Protein AF-A0A2E2D6P4-F1 (afdb_monomer_lite)

Sequence (131 aa):
MGVDFYSCNSCGESKYSEYVDSCFRCGTSLCTDCLVNDDVNSKFAYDYGTKFDESKIDQLCEELYMQKEDFYDSEGNPYWKDGEIIDDTNIQPKYCPYCSGKEVNKEGLFEYLVEKYKIDINKEWVEYNNQ

Secondary structure (DSSP, 8-state):
-PPPEEE-TTT--EEEGGGEEEBTTT--EEEGGG-SS-SS--SSGGGGSPBP-GGGHHHHHHHHT--GGGGB-TTS-BSS-TTPBPTT--B-GGG-SS--S----HHHHHHHHHHHHT--HHHHHHHHHT-

Structure (mmCIF, N/CA/C/O backbone):
data_AF-A0A2E2D6P4-F1
#
_entry.id   AF-A0A2E2D6P4-F1
#
loop_
_atom_site.group_PDB
_atom_site.id
_atom_site.type_symbol
_atom_site.label_atom_id
_atom_site.label_alt_id
_atom_site.label_comp_id
_atom_site.label_asym_id
_atom_site.label_entity_id
_atom_site.label_seq_id
_atom_site.pdbx_PDB_ins_code
_atom_site.Cartn_x
_atom_site.Cartn_y
_atom_site.Cartn_z
_atom_site.occupancy
_atom_site.B_iso_or_equiv
_atom_site.auth_seq_id
_atom_site.auth_comp_id
_atom_site.auth_asym_id
_atom_site.auth_atom_id
_atom_site.pdbx_PDB_model_num
ATOM 1 N N . MET A 1 1 ? 16.191 -24.417 -10.690 1.00 50.66 1 MET A N 1
ATOM 2 C CA . MET A 1 1 ? 15.711 -23.279 -9.885 1.00 50.66 1 MET A CA 1
ATOM 3 C C . MET A 1 1 ? 14.346 -23.686 -9.366 1.00 50.66 1 MET A C 1
ATOM 5 O O . MET A 1 1 ? 13.549 -24.147 -10.176 1.00 50.66 1 MET A O 1
ATOM 9 N N . GLY A 1 2 ? 14.146 -23.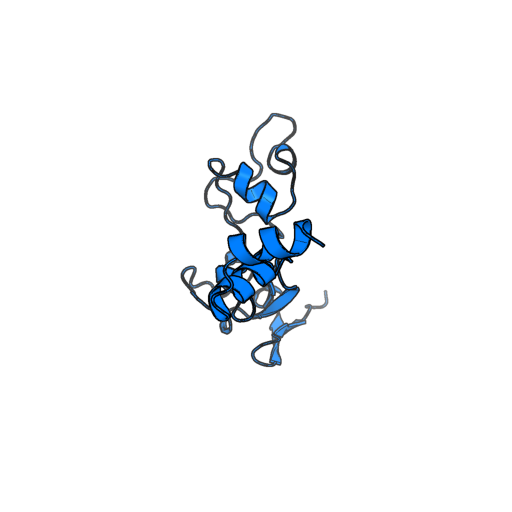697 -8.047 1.00 57.06 2 GLY A N 1
ATOM 10 C CA . GLY A 1 2 ? 12.824 -23.957 -7.472 1.00 57.06 2 GLY A CA 1
ATOM 11 C C . GLY A 1 2 ? 11.910 -22.777 -7.785 1.00 57.06 2 GLY A C 1
ATOM 12 O O . GLY A 1 2 ? 12.386 -21.650 -7.848 1.00 57.06 2 GLY A O 1
ATOM 13 N N . VAL A 1 3 ? 10.645 -23.053 -8.069 1.00 67.31 3 VAL A N 1
ATOM 14 C CA . VAL A 1 3 ? 9.609 -22.023 -8.162 1.00 67.31 3 VAL A CA 1
ATOM 15 C C . VAL A 1 3 ? 9.009 -21.870 -6.773 1.00 67.31 3 VAL A C 1
ATOM 17 O O . VAL A 1 3 ? 8.569 -22.863 -6.189 1.00 67.31 3 VAL A O 1
ATOM 20 N N . ASP A 1 4 ? 9.043 -20.654 -6.238 1.00 78.25 4 ASP A N 1
ATOM 21 C CA . ASP A 1 4 ? 8.498 -20.368 -4.917 1.00 78.25 4 ASP A CA 1
ATOM 22 C C . ASP A 1 4 ? 6.981 -20.172 -5.012 1.00 78.25 4 ASP A C 1
ATOM 24 O O . ASP A 1 4 ? 6.463 -19.496 -5.909 1.00 78.25 4 ASP A O 1
ATOM 28 N N . PHE A 1 5 ? 6.26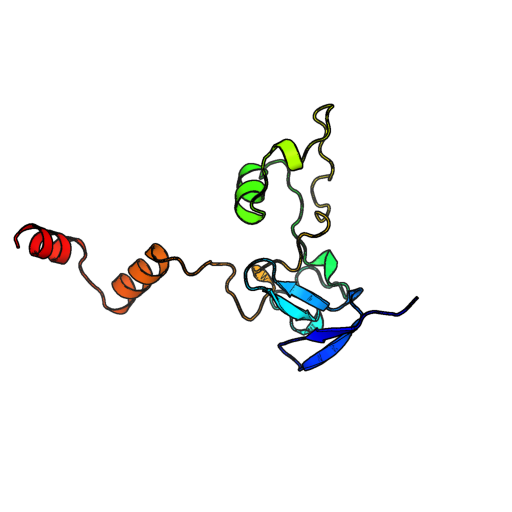6 -20.813 -4.088 1.00 84.81 5 PHE A N 1
ATOM 29 C CA . PHE A 1 5 ? 4.815 -20.733 -3.970 1.00 84.81 5 PHE A CA 1
ATOM 30 C C . PHE A 1 5 ? 4.444 -19.989 -2.695 1.00 84.81 5 PHE A C 1
ATOM 32 O O . PHE A 1 5 ? 5.025 -20.230 -1.636 1.00 84.81 5 PHE A O 1
ATOM 39 N N . TYR A 1 6 ? 3.422 -19.146 -2.795 1.00 88.06 6 TYR A N 1
ATOM 40 C CA . TYR A 1 6 ? 2.898 -18.357 -1.689 1.00 88.06 6 TYR A CA 1
ATOM 41 C C . TYR A 1 6 ? 1.396 -18.598 -1.548 1.00 88.06 6 TYR A C 1
ATOM 43 O O . TYR A 1 6 ? 0.676 -18.767 -2.535 1.00 88.06 6 TYR A O 1
ATOM 51 N N . SER A 1 7 ? 0.924 -18.669 -0.305 1.00 90.69 7 SER A N 1
ATOM 52 C CA . SER A 1 7 ? -0.484 -18.897 0.015 1.00 90.69 7 SER A CA 1
ATOM 53 C C . SER A 1 7 ? -1.237 -17.581 0.152 1.00 90.69 7 SER A C 1
ATOM 55 O O . SER A 1 7 ? -0.830 -16.725 0.932 1.00 90.69 7 SER A O 1
ATOM 57 N N . CYS A 1 8 ? -2.378 -17.457 -0.521 1.00 91.75 8 CYS A N 1
ATOM 58 C CA . CYS A 1 8 ? -3.305 -16.357 -0.293 1.00 91.75 8 CYS A CA 1
ATOM 59 C C . CYS A 1 8 ? -4.065 -16.570 1.023 1.00 91.75 8 CYS A C 1
ATOM 61 O O . CYS A 1 8 ? -4.732 -17.589 1.206 1.00 91.75 8 CYS A O 1
ATOM 63 N N . ASN A 1 9 ? -4.048 -15.580 1.913 1.00 90.62 9 ASN A N 1
ATOM 64 C CA . ASN A 1 9 ? -4.771 -15.630 3.186 1.00 90.62 9 ASN A CA 1
ATOM 65 C C . ASN A 1 9 ? -6.297 -15.549 3.011 1.00 90.62 9 ASN A C 1
ATOM 67 O O . ASN A 1 9 ? -7.032 -15.848 3.951 1.00 90.62 9 ASN A O 1
ATOM 71 N N . SER A 1 10 ? -6.772 -15.140 1.829 1.00 89.50 10 SER A N 1
ATOM 72 C CA . SER A 1 10 ? -8.199 -14.996 1.537 1.00 89.50 10 SER A CA 1
ATOM 73 C C . SER A 1 10 ? -8.859 -16.270 1.036 1.00 89.50 10 SER A C 1
ATOM 75 O O . SER A 1 10 ? -9.808 -16.749 1.655 1.00 89.50 10 SER A O 1
ATOM 77 N N . CYS A 1 11 ? -8.347 -16.860 -0.044 1.00 92.12 11 CYS A N 1
ATOM 78 C CA . CYS A 1 11 ? -8.898 -18.097 -0.598 1.00 92.12 11 CYS A CA 1
ATOM 79 C C . CYS A 1 11 ? -8.185 -19.368 -0.110 1.00 92.12 11 CYS A C 1
ATOM 81 O O . CYS A 1 11 ? -8.688 -20.467 -0.331 1.00 92.12 11 CYS A O 1
ATOM 83 N N . GLY A 1 12 ? -7.021 -19.246 0.537 1.00 89.56 12 GLY A N 1
ATOM 84 C CA . GLY A 1 12 ? -6.207 -20.380 0.982 1.00 89.56 12 GLY A CA 1
ATOM 85 C C . GLY A 1 12 ? -5.424 -21.080 -0.134 1.00 89.56 12 GLY A C 1
ATOM 86 O O . GLY A 1 12 ? -4.696 -22.031 0.144 1.00 89.56 12 GLY A O 1
ATOM 87 N N . GLU A 1 13 ? -5.546 -20.636 -1.387 1.00 90.94 13 GLU A N 1
ATOM 88 C CA . GLU A 1 13 ? -4.822 -21.238 -2.507 1.00 90.94 13 GLU A CA 1
ATOM 89 C C . GLU A 1 13 ? -3.332 -20.883 -2.479 1.00 90.94 13 GLU A C 1
ATOM 91 O O . GLU A 1 13 ? -2.950 -19.749 -2.181 1.00 90.94 13 GLU A O 1
ATOM 96 N N . SER A 1 14 ? -2.484 -21.849 -2.841 1.00 90.69 14 SER A N 1
ATOM 97 C CA . SER A 1 14 ? -1.064 -21.619 -3.112 1.00 90.69 14 SER A CA 1
ATOM 98 C C . SER A 1 14 ? -0.859 -21.330 -4.593 1.00 90.69 14 SER A C 1
ATOM 100 O O . SER A 1 14 ? -1.186 -22.166 -5.437 1.00 90.69 14 SER A O 1
ATOM 102 N N . LYS A 1 15 ? -0.299 -20.165 -4.913 1.00 89.75 15 LYS A N 1
ATOM 103 C CA . LYS A 1 15 ? 0.016 -19.762 -6.289 1.00 89.75 15 LYS A CA 1
ATOM 104 C C . LYS A 1 15 ? 1.489 -19.389 -6.416 1.00 89.75 15 LYS A C 1
ATOM 106 O O . LYS A 1 15 ? 2.205 -19.293 -5.420 1.00 89.75 15 LYS A O 1
ATOM 111 N N . TYR A 1 16 ? 1.939 -19.212 -7.654 1.00 88.25 16 TYR A N 1
ATOM 112 C CA . TYR A 1 16 ? 3.275 -18.692 -7.933 1.00 88.25 16 TYR A CA 1
ATOM 113 C C . TYR A 1 16 ? 3.437 -17.274 -7.382 1.00 88.25 16 TYR A C 1
ATOM 115 O O . TYR A 1 16 ? 2.467 -16.515 -7.330 1.00 88.25 16 TYR A O 1
ATOM 123 N N . SER A 1 17 ? 4.671 -16.925 -7.021 1.00 85.75 17 SER A N 1
ATOM 124 C CA . SER A 1 17 ? 5.049 -15.600 -6.511 1.00 85.75 17 SER A CA 1
ATOM 125 C C . SER A 1 17 ? 4.608 -14.432 -7.395 1.00 85.75 17 SER A C 1
ATOM 127 O O . SER A 1 17 ? 4.298 -13.365 -6.895 1.00 85.75 17 SER A O 1
ATOM 129 N N . GLU A 1 18 ? 4.508 -14.629 -8.709 1.00 87.62 18 GLU A N 1
ATOM 130 C CA . GLU A 1 18 ? 4.047 -13.589 -9.639 1.00 87.62 18 GLU A CA 1
ATOM 131 C C . GLU A 1 18 ? 2.552 -13.233 -9.489 1.00 87.62 18 GLU A C 1
ATOM 133 O O . GLU A 1 18 ? 2.124 -12.170 -9.938 1.00 87.62 18 GLU A O 1
ATOM 138 N N . TYR A 1 19 ? 1.749 -14.101 -8.860 1.00 91.31 19 TYR A N 1
ATOM 139 C CA . TYR A 1 19 ? 0.298 -13.930 -8.686 1.00 91.31 19 TYR A CA 1
ATOM 140 C C . TYR A 1 19 ? -0.115 -13.641 -7.243 1.00 91.31 19 TYR A C 1
ATOM 142 O O . TYR A 1 19 ? -1.303 -13.434 -6.984 1.00 91.31 19 TYR A O 1
ATOM 150 N N . VAL A 1 20 ? 0.826 -13.710 -6.300 1.00 91.62 20 VAL A N 1
ATOM 151 C CA . VAL A 1 20 ? 0.582 -13.536 -4.870 1.00 91.62 20 VAL A CA 1
ATOM 152 C C . VAL A 1 20 ? 1.638 -12.625 -4.300 1.00 91.62 20 VAL A C 1
ATOM 154 O O . VAL A 1 20 ? 2.826 -12.891 -4.436 1.00 91.62 20 VAL A O 1
ATOM 157 N N . ASP A 1 21 ? 1.189 -11.610 -3.583 1.00 92.38 21 ASP A N 1
ATOM 158 C CA . ASP A 1 21 ? 2.081 -10.701 -2.889 1.00 92.38 21 ASP A CA 1
ATOM 159 C C . ASP A 1 21 ? 1.477 -10.294 -1.539 1.00 92.38 21 ASP A C 1
ATOM 161 O O . ASP A 1 21 ? 0.335 -10.632 -1.215 1.00 92.38 21 ASP A O 1
ATOM 165 N N . SER A 1 22 ? 2.257 -9.647 -0.687 1.00 92.12 22 SER A N 1
ATOM 166 C CA . SER A 1 22 ? 1.791 -9.116 0.586 1.00 92.12 22 SER A CA 1
ATOM 167 C C . SER A 1 22 ? 1.194 -7.724 0.406 1.00 92.12 22 SER A C 1
ATOM 169 O O . SER A 1 22 ? 1.568 -6.985 -0.492 1.00 92.12 22 SER A O 1
ATOM 171 N N . CYS A 1 23 ? 0.237 -7.339 1.242 1.00 91.25 23 CYS A N 1
ATOM 172 C CA . CYS A 1 23 ? -0.156 -5.939 1.345 1.00 91.25 23 CYS A CA 1
ATOM 173 C C . CYS A 1 23 ? 0.928 -5.171 2.108 1.00 91.25 23 CYS A C 1
ATOM 175 O O . CYS A 1 23 ? 1.181 -5.511 3.265 1.00 91.25 23 CYS A O 1
ATOM 177 N N . PHE A 1 24 ? 1.488 -4.099 1.538 1.00 87.00 24 PHE A N 1
ATOM 178 C CA . PHE A 1 24 ? 2.614 -3.391 2.170 1.00 87.00 24 PHE A CA 1
ATOM 179 C C . PHE A 1 24 ? 2.287 -2.822 3.561 1.00 87.00 24 PHE A C 1
ATOM 181 O O . PHE A 1 24 ? 3.172 -2.658 4.393 1.00 87.00 24 PHE A O 1
ATOM 188 N N . ARG A 1 25 ? 1.005 -2.555 3.855 1.00 85.94 25 ARG A N 1
ATOM 189 C CA . ARG A 1 25 ? 0.585 -1.962 5.137 1.00 85.94 25 ARG A CA 1
ATOM 190 C C . ARG A 1 25 ? 0.248 -2.971 6.228 1.00 85.94 25 ARG A C 1
ATOM 192 O O . ARG A 1 25 ? 0.513 -2.713 7.394 1.00 85.94 25 ARG A O 1
ATOM 199 N N . CYS A 1 26 ? -0.403 -4.084 5.887 1.00 87.25 26 CYS A N 1
ATOM 200 C CA . CYS A 1 26 ? -0.840 -5.074 6.886 1.00 87.25 26 CYS A CA 1
ATOM 201 C C . CYS A 1 26 ? -0.116 -6.421 6.787 1.00 87.25 26 CYS A C 1
ATOM 203 O O . CYS A 1 26 ? -0.386 -7.311 7.590 1.00 87.25 26 CYS A O 1
ATOM 205 N N . GLY A 1 27 ? 0.751 -6.603 5.788 1.00 88.38 27 GLY A N 1
ATOM 206 C CA . GLY A 1 27 ? 1.513 -7.828 5.546 1.00 88.38 27 GLY A CA 1
ATOM 207 C C . GLY A 1 27 ? 0.674 -9.035 5.120 1.00 88.38 27 GLY A C 1
ATOM 208 O O . GLY A 1 27 ? 1.207 -10.130 4.967 1.00 88.38 27 GLY A O 1
ATOM 209 N N . THR A 1 28 ? -0.641 -8.877 4.936 1.00 90.50 28 THR A N 1
ATOM 210 C CA . THR A 1 28 ? -1.507 -9.994 4.541 1.00 90.50 28 THR A CA 1
ATOM 211 C C . THR A 1 28 ? -1.181 -10.421 3.117 1.00 90.50 28 THR A C 1
ATOM 213 O O . THR A 1 28 ? -1.216 -9.589 2.215 1.00 90.50 28 THR A O 1
ATOM 216 N N . SER A 1 29 ? -0.886 -11.707 2.920 1.00 92.88 29 SER A N 1
ATOM 217 C CA . SER A 1 29 ? -0.617 -12.270 1.597 1.00 92.88 29 SER A CA 1
ATOM 218 C C . SER A 1 29 ? -1.915 -12.486 0.821 1.00 92.88 29 SER A C 1
ATOM 220 O O . SER A 1 29 ? -2.871 -13.069 1.340 1.00 92.88 29 SER A O 1
ATOM 222 N N . LEU A 1 30 ? -1.964 -11.993 -0.411 1.00 93.12 30 LEU A N 1
ATOM 223 C CA . LEU A 1 30 ? -3.148 -11.934 -1.256 1.00 93.12 30 LEU A CA 1
ATOM 224 C C . LEU A 1 30 ? -2.795 -12.358 -2.674 1.00 93.12 30 LEU A C 1
ATOM 226 O O . LEU A 1 30 ? -1.792 -11.915 -3.226 1.00 93.12 30 LEU A O 1
ATOM 230 N N . CYS A 1 31 ? -3.649 -13.183 -3.275 1.00 93.50 31 CYS A N 1
ATOM 231 C CA . CYS A 1 31 ? -3.614 -13.387 -4.715 1.00 93.50 31 CYS A CA 1
ATOM 232 C C . CYS A 1 31 ? -4.397 -12.292 -5.440 1.00 93.50 31 CYS A C 1
ATOM 234 O O . CYS A 1 31 ? -5.330 -11.718 -4.873 1.00 93.50 31 CYS A O 1
ATOM 236 N N . THR A 1 32 ? -4.055 -12.064 -6.707 1.00 91.88 32 THR A N 1
ATOM 237 C CA . THR A 1 32 ? -4.720 -11.076 -7.571 1.00 91.88 32 THR A CA 1
ATOM 238 C C . THR A 1 32 ? -6.237 -11.274 -7.678 1.00 91.88 32 THR A C 1
ATOM 240 O O . THR A 1 32 ? -6.979 -10.301 -7.632 1.00 91.88 32 THR A O 1
ATOM 243 N N . ASP A 1 33 ? -6.725 -12.519 -7.660 1.00 91.75 33 ASP A N 1
ATOM 244 C CA . ASP A 1 33 ? -8.171 -12.823 -7.683 1.00 91.75 33 ASP A CA 1
ATOM 245 C C . ASP A 1 33 ? -8.934 -12.405 -6.409 1.00 91.75 33 ASP A C 1
ATOM 247 O O . ASP A 1 33 ? -10.163 -12.345 -6.410 1.00 91.75 33 ASP A O 1
ATOM 251 N N . CYS A 1 34 ? -8.236 -12.182 -5.291 1.00 92.25 34 CYS A N 1
ATOM 252 C CA . CYS A 1 34 ? -8.845 -11.814 -4.008 1.00 92.25 34 CYS A CA 1
ATOM 253 C C . CYS A 1 34 ? -8.717 -10.321 -3.688 1.00 92.25 34 CYS A C 1
ATOM 255 O O . CYS A 1 34 ? -9.081 -9.900 -2.587 1.00 92.25 34 CYS A O 1
ATOM 257 N N . LEU A 1 35 ? -8.186 -9.526 -4.617 1.00 90.88 35 LEU A N 1
ATOM 258 C CA . LEU A 1 35 ? -8.079 -8.084 -4.458 1.00 90.88 35 LEU A CA 1
ATOM 259 C C . LEU A 1 35 ? -9.446 -7.409 -4.593 1.00 90.88 35 LEU A C 1
ATOM 261 O O . LEU A 1 35 ? -10.351 -7.885 -5.278 1.00 90.88 35 LEU A O 1
ATOM 265 N N . VAL A 1 36 ? -9.595 -6.274 -3.918 1.00 88.88 36 VAL A N 1
ATOM 266 C CA . VAL A 1 36 ? -10.732 -5.363 -4.099 1.00 88.88 36 VAL A CA 1
ATOM 267 C C . VAL A 1 36 ? -10.337 -4.227 -5.036 1.00 88.88 36 VAL A C 1
ATOM 269 O O . VAL A 1 36 ? -9.156 -3.939 -5.186 1.00 88.88 36 VAL A O 1
ATOM 272 N N . ASN A 1 37 ? -11.321 -3.541 -5.627 1.00 84.69 37 ASN A N 1
ATOM 273 C CA . ASN A 1 37 ? -11.089 -2.382 -6.500 1.00 84.69 37 ASN A CA 1
ATOM 274 C C . ASN A 1 37 ? -10.091 -2.670 -7.637 1.00 84.69 37 ASN A C 1
ATOM 276 O O . ASN A 1 37 ? -9.110 -1.949 -7.789 1.00 84.69 37 ASN A O 1
ATOM 280 N N . ASP A 1 38 ? -10.348 -3.718 -8.422 1.00 81.00 38 ASP A N 1
ATOM 281 C CA . ASP A 1 38 ? -9.495 -4.140 -9.538 1.00 81.00 38 ASP A CA 1
ATOM 282 C C . ASP A 1 38 ? -9.573 -3.184 -10.752 1.00 81.00 38 ASP A C 1
ATOM 284 O O . ASP A 1 38 ? -10.118 -3.503 -11.808 1.00 81.00 38 ASP A O 1
ATOM 288 N N . ASP A 1 39 ? -9.080 -1.958 -10.576 1.00 86.25 39 ASP A N 1
ATOM 289 C CA . ASP A 1 39 ? -8.975 -0.932 -11.620 1.00 86.25 39 ASP A CA 1
ATOM 290 C C . ASP A 1 39 ? -7.767 -1.153 -12.550 1.00 86.25 39 ASP A C 1
ATOM 292 O O . ASP A 1 39 ? -7.739 -0.623 -13.663 1.00 86.25 39 ASP A O 1
ATOM 296 N N . VAL A 1 40 ? -6.792 -1.953 -12.111 1.00 87.00 40 VAL A N 1
ATOM 297 C CA . VAL A 1 40 ? -5.608 -2.349 -12.883 1.00 87.00 40 VAL A CA 1
ATOM 298 C C . VAL A 1 40 ? -5.943 -3.466 -13.873 1.00 87.00 40 VAL A C 1
ATOM 300 O O . VAL A 1 40 ? -5.443 -3.440 -15.000 1.00 87.00 40 VAL A O 1
ATOM 303 N N . ASN A 1 41 ? -6.805 -4.418 -13.486 1.00 87.06 41 ASN A N 1
ATOM 304 C CA . ASN A 1 41 ? -7.193 -5.589 -14.276 1.00 87.06 41 ASN A CA 1
ATOM 305 C C . ASN A 1 41 ? -5.969 -6.377 -14.782 1.00 87.06 41 ASN A C 1
ATOM 307 O O . ASN A 1 41 ? -5.895 -6.769 -15.953 1.00 87.06 41 ASN A O 1
ATOM 311 N N . SER A 1 42 ? -4.979 -6.570 -13.903 1.00 89.44 42 SER A N 1
ATOM 312 C CA . SER A 1 42 ? -3.794 -7.377 -14.191 1.00 89.44 42 SER A CA 1
ATOM 313 C C . SER A 1 42 ? -3.846 -8.696 -13.442 1.00 89.44 42 SER A C 1
ATOM 315 O O . SER A 1 42 ? -4.286 -8.802 -12.306 1.00 89.44 42 SER A O 1
ATOM 317 N N . LYS A 1 43 ? -3.317 -9.741 -14.068 1.00 89.75 43 LYS A N 1
ATOM 318 C CA . LYS A 1 43 ? -3.120 -11.012 -13.375 1.00 89.75 43 LYS A CA 1
ATOM 319 C C . LYS A 1 43 ? -1.917 -10.983 -12.435 1.00 89.75 43 LYS A C 1
ATOM 321 O O . LYS A 1 43 ? -1.860 -11.836 -11.556 1.00 89.75 43 LYS A O 1
ATOM 326 N N . PHE A 1 44 ? -0.968 -10.065 -12.621 1.00 90.88 44 PHE A N 1
ATOM 327 C CA . PHE A 1 44 ? 0.291 -10.054 -11.884 1.00 90.88 44 PHE A CA 1
ATOM 328 C C . PHE A 1 44 ? 0.220 -9.170 -10.645 1.00 90.88 44 PHE A C 1
ATOM 330 O O . PHE A 1 44 ? -0.269 -8.046 -10.704 1.00 90.88 44 PHE A O 1
ATOM 337 N N . ALA A 1 45 ? 0.740 -9.669 -9.524 1.00 90.12 45 ALA A N 1
ATOM 338 C CA . ALA A 1 45 ? 0.649 -8.970 -8.247 1.00 90.12 45 ALA A CA 1
ATOM 339 C C . ALA A 1 45 ? 1.473 -7.671 -8.220 1.00 90.12 45 ALA A C 1
ATOM 341 O O . ALA A 1 45 ? 1.026 -6.692 -7.627 1.00 90.12 45 ALA A O 1
ATOM 342 N N . TYR A 1 46 ? 2.609 -7.627 -8.928 1.00 89.06 46 TYR A N 1
ATOM 343 C CA . TYR A 1 46 ? 3.461 -6.435 -8.989 1.00 89.06 46 TYR A CA 1
ATOM 344 C C . TYR A 1 46 ? 2.750 -5.231 -9.630 1.00 89.06 46 TYR A C 1
ATOM 346 O O . TYR A 1 46 ? 3.013 -4.101 -9.245 1.00 89.06 46 TYR A O 1
ATOM 354 N N . ASP A 1 47 ? 1.791 -5.436 -10.542 1.00 91.81 47 ASP A N 1
ATOM 355 C CA . ASP A 1 47 ? 1.049 -4.331 -11.173 1.00 91.81 47 ASP A CA 1
ATOM 356 C C . ASP A 1 47 ? 0.119 -3.590 -10.186 1.00 91.81 47 ASP A C 1
ATOM 358 O O . ASP A 1 47 ? -0.342 -2.481 -10.467 1.00 91.81 47 ASP A O 1
ATOM 362 N N . TYR A 1 48 ? -0.143 -4.181 -9.015 1.00 91.94 48 TYR A N 1
ATOM 363 C CA . TYR A 1 48 ? -0.900 -3.571 -7.915 1.00 91.94 48 TYR A CA 1
ATOM 364 C C . TYR A 1 48 ? -0.008 -2.822 -6.915 1.00 91.94 48 TYR A C 1
ATOM 366 O O . TYR A 1 48 ? -0.482 -2.461 -5.833 1.00 91.94 48 TYR A O 1
ATOM 374 N N . GLY A 1 49 ? 1.259 -2.594 -7.271 1.00 91.69 49 GLY A N 1
ATOM 375 C CA . GLY A 1 49 ?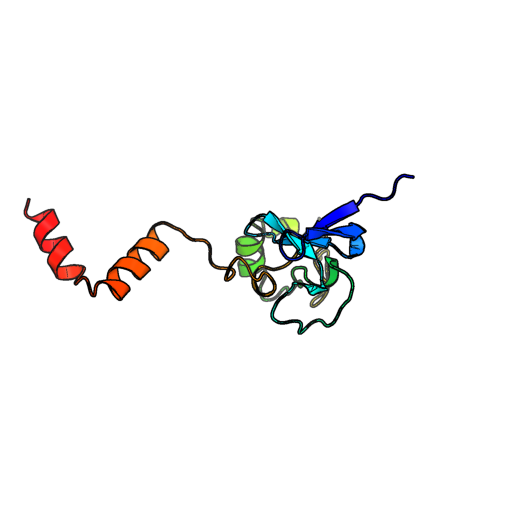 2.211 -1.780 -6.525 1.00 91.69 49 GLY A CA 1
ATOM 376 C C . GLY A 1 49 ? 1.933 -0.280 -6.573 1.00 91.69 49 GLY A C 1
ATOM 377 O O . GLY A 1 49 ? 0.965 0.202 -7.174 1.00 91.69 49 GLY A O 1
ATOM 378 N N . THR A 1 50 ? 2.787 0.481 -5.896 1.00 91.75 50 THR A N 1
ATOM 379 C CA . THR A 1 50 ? 2.697 1.940 -5.850 1.00 91.75 50 THR A CA 1
ATOM 380 C C . THR A 1 50 ? 3.211 2.546 -7.147 1.00 91.75 50 THR A C 1
ATOM 382 O O . THR A 1 50 ? 4.337 2.296 -7.568 1.00 91.75 50 THR A O 1
ATOM 385 N N . LYS A 1 51 ? 2.372 3.369 -7.784 1.00 92.56 51 LYS A N 1
ATOM 386 C CA . LYS A 1 51 ? 2.753 4.136 -8.974 1.00 92.56 51 LYS A CA 1
ATOM 387 C C . LYS A 1 51 ? 3.590 5.337 -8.568 1.00 92.56 51 LYS A C 1
ATOM 389 O O . LYS A 1 51 ? 3.175 6.107 -7.702 1.00 92.56 51 LYS A O 1
ATOM 394 N N . PHE A 1 52 ? 4.719 5.513 -9.237 1.00 93.62 52 PHE A N 1
ATOM 395 C CA . PHE A 1 52 ? 5.533 6.705 -9.116 1.00 93.62 52 PHE A CA 1
ATOM 396 C C . PHE A 1 52 ? 4.801 7.911 -9.717 1.00 93.62 52 PHE A C 1
ATOM 398 O O . PHE A 1 52 ? 4.212 7.833 -10.797 1.00 93.62 52 PHE A O 1
ATOM 405 N N . ASP A 1 53 ? 4.819 9.017 -8.986 1.00 93.38 53 ASP A N 1
ATOM 406 C CA . ASP A 1 53 ? 4.289 10.316 -9.391 1.00 93.38 53 ASP A CA 1
ATOM 407 C C . ASP A 1 53 ? 5.187 11.368 -8.744 1.00 93.38 53 ASP A C 1
ATOM 409 O O . ASP A 1 53 ? 5.105 11.609 -7.534 1.00 93.38 53 ASP A O 1
ATOM 413 N N . GLU A 1 54 ? 6.068 11.973 -9.540 1.00 91.62 54 GLU A N 1
ATOM 414 C CA . GLU A 1 54 ? 7.059 12.932 -9.055 1.00 91.62 54 GLU A CA 1
ATOM 415 C C . GLU A 1 54 ? 6.387 14.123 -8.348 1.00 91.62 54 GLU A C 1
ATOM 417 O O . GLU A 1 54 ? 6.883 14.640 -7.344 1.00 91.62 54 GLU A O 1
ATOM 422 N N . SER A 1 55 ? 5.188 14.516 -8.796 1.00 93.12 55 SER A N 1
ATOM 423 C CA . SER A 1 55 ? 4.423 15.604 -8.174 1.00 93.12 55 SER A CA 1
ATOM 424 C C . SER A 1 55 ? 3.929 15.275 -6.760 1.00 93.12 55 SER A C 1
ATOM 426 O O . SER A 1 55 ? 3.554 16.179 -6.009 1.00 93.12 55 SER A O 1
ATOM 428 N N . LYS A 1 56 ? 3.943 13.991 -6.383 1.00 93.31 56 LYS A N 1
ATOM 429 C CA . LYS A 1 56 ? 3.512 13.467 -5.083 1.00 93.31 56 LYS A CA 1
ATOM 430 C C . LYS A 1 56 ? 4.646 12.819 -4.286 1.00 93.31 56 LYS A C 1
ATOM 432 O O . LYS A 1 56 ? 4.360 12.066 -3.359 1.00 93.31 56 LYS A O 1
ATOM 437 N N . ILE A 1 57 ? 5.910 13.143 -4.576 1.00 91.19 57 ILE A N 1
ATOM 438 C CA . ILE A 1 57 ? 7.088 12.619 -3.854 1.00 91.19 57 ILE A CA 1
ATOM 439 C C . ILE A 1 57 ? 6.928 12.690 -2.329 1.00 91.19 57 ILE A C 1
ATOM 441 O O . ILE A 1 57 ? 7.229 11.716 -1.650 1.00 91.19 57 ILE A O 1
ATOM 445 N N . ASP A 1 58 ? 6.421 13.801 -1.781 1.00 90.81 58 ASP A N 1
ATOM 446 C CA . ASP A 1 58 ? 6.216 13.939 -0.329 1.00 90.81 58 ASP A CA 1
ATOM 447 C C . ASP A 1 58 ? 5.265 12.867 0.229 1.00 90.81 58 ASP A C 1
ATOM 449 O O . ASP A 1 58 ? 5.542 12.269 1.265 1.00 90.81 58 ASP A O 1
ATOM 453 N N . GLN A 1 59 ? 4.177 12.573 -0.488 1.00 89.56 59 GLN A N 1
ATOM 454 C CA . GLN A 1 59 ? 3.224 11.529 -0.099 1.00 89.56 59 GLN A CA 1
ATOM 455 C C . GLN A 1 59 ? 3.835 10.136 -0.258 1.00 89.56 59 GLN A C 1
ATOM 457 O O . GLN A 1 59 ? 3.658 9.292 0.613 1.00 89.56 59 GLN A O 1
ATOM 462 N N . LEU A 1 60 ? 4.596 9.902 -1.332 1.00 90.12 60 LEU A N 1
ATOM 463 C CA . LEU A 1 60 ? 5.294 8.633 -1.551 1.00 90.12 60 LEU A CA 1
ATOM 464 C C . LEU A 1 60 ? 6.319 8.347 -0.446 1.00 90.12 60 LEU A C 1
ATOM 466 O O . LEU A 1 60 ? 6.411 7.211 0.014 1.00 90.12 60 LEU A O 1
ATOM 470 N N . CYS A 1 61 ? 7.044 9.368 0.018 1.00 88.94 61 CYS A N 1
ATOM 471 C CA . CYS A 1 61 ? 7.972 9.249 1.145 1.00 88.94 61 CYS A CA 1
ATOM 472 C C . CYS A 1 61 ? 7.249 8.788 2.419 1.00 88.94 61 CYS A C 1
ATOM 474 O O . CYS A 1 61 ? 7.724 7.889 3.111 1.00 88.94 61 CYS A O 1
ATOM 476 N N . GLU A 1 62 ? 6.083 9.373 2.712 1.00 86.19 62 GLU A N 1
ATOM 477 C CA . GLU A 1 62 ? 5.262 8.991 3.865 1.00 86.19 62 GLU A CA 1
ATOM 478 C C . GLU A 1 62 ? 4.679 7.577 3.728 1.00 86.19 62 GLU A C 1
ATOM 480 O O . GLU A 1 62 ? 4.693 6.810 4.689 1.00 86.19 62 GLU A O 1
ATOM 485 N N . GLU A 1 63 ? 4.175 7.216 2.546 1.00 83.69 63 GLU A N 1
ATOM 486 C CA . GLU A 1 63 ? 3.536 5.919 2.302 1.00 83.69 63 GLU A CA 1
ATOM 487 C C . GLU A 1 63 ? 4.527 4.751 2.315 1.00 83.69 63 GLU A C 1
ATOM 489 O O . GLU A 1 63 ? 4.199 3.677 2.825 1.00 83.69 63 GLU A O 1
ATOM 494 N N . LEU A 1 64 ? 5.722 4.957 1.758 1.00 85.94 64 LEU A N 1
ATOM 495 C CA . LEU A 1 64 ? 6.755 3.928 1.618 1.00 85.94 64 LEU A CA 1
ATOM 496 C C . LEU A 1 64 ? 7.805 3.973 2.736 1.00 85.94 64 LEU A C 1
ATOM 498 O O . LEU A 1 64 ? 8.678 3.110 2.784 1.00 85.94 64 LEU A O 1
ATOM 502 N N . TYR A 1 65 ? 7.721 4.949 3.647 1.00 85.12 65 TYR A N 1
ATOM 503 C CA . TYR A 1 65 ? 8.731 5.211 4.681 1.00 85.12 65 TYR A CA 1
ATOM 504 C C . TYR A 1 65 ? 10.145 5.401 4.100 1.00 85.12 65 TYR A C 1
ATOM 506 O O . TYR A 1 65 ? 11.138 4.959 4.683 1.00 85.12 65 TYR A O 1
ATOM 514 N N . MET A 1 66 ? 10.225 6.072 2.950 1.00 87.94 66 MET A N 1
ATOM 515 C CA . MET A 1 66 ? 11.459 6.363 2.212 1.00 87.94 66 MET A CA 1
ATOM 516 C C . MET A 1 66 ? 11.822 7.846 2.320 1.00 87.94 66 MET A C 1
ATOM 518 O O . MET A 1 66 ? 10.971 8.690 2.606 1.00 87.94 66 MET A O 1
ATOM 522 N N . GLN A 1 67 ? 13.092 8.173 2.098 1.00 91.12 67 GLN A N 1
ATOM 523 C CA . GLN A 1 67 ? 13.546 9.555 1.957 1.00 91.12 67 GLN A CA 1
ATOM 524 C C . GLN A 1 67 ? 13.445 9.994 0.496 1.00 91.12 67 GLN A C 1
ATOM 526 O O . GLN A 1 67 ? 13.445 9.166 -0.413 1.00 91.12 67 GLN A O 1
ATOM 531 N N . LYS A 1 68 ? 13.397 11.308 0.246 1.00 90.88 68 LYS A N 1
ATOM 532 C CA . LYS A 1 68 ? 13.318 11.833 -1.128 1.00 90.88 68 LYS A CA 1
ATOM 533 C C . LYS A 1 68 ? 14.481 11.345 -1.975 1.00 90.88 68 LYS A C 1
ATOM 535 O O . LYS A 1 68 ? 14.286 10.990 -3.127 1.00 90.88 68 LYS A O 1
ATOM 540 N N . GLU A 1 69 ? 15.670 11.308 -1.392 1.00 91.06 69 GLU A N 1
ATOM 541 C CA . GLU A 1 69 ? 16.908 10.890 -2.039 1.00 91.06 69 GLU A CA 1
ATOM 542 C C . GLU A 1 69 ? 16.854 9.440 -2.536 1.00 91.06 69 GLU A C 1
ATOM 544 O O . GLU A 1 69 ? 17.539 9.120 -3.500 1.00 91.06 69 GLU A O 1
ATOM 549 N N . ASP A 1 70 ? 16.012 8.585 -1.949 1.00 90.50 70 ASP A N 1
ATOM 550 C CA . ASP A 1 70 ? 15.861 7.192 -2.382 1.00 90.50 70 ASP A CA 1
ATOM 551 C C . ASP A 1 70 ? 15.151 7.074 -3.747 1.00 90.50 70 ASP A C 1
ATOM 553 O O . ASP A 1 70 ? 15.233 6.036 -4.402 1.00 90.50 70 ASP A O 1
ATOM 557 N N . PHE A 1 71 ? 14.477 8.137 -4.204 1.00 90.12 71 PHE A N 1
ATOM 558 C CA . PHE A 1 71 ? 13.790 8.177 -5.499 1.00 90.12 71 PHE A CA 1
ATOM 559 C C . PHE A 1 71 ? 14.667 8.695 -6.644 1.00 90.12 71 PHE A C 1
ATOM 561 O O . PHE A 1 71 ? 14.268 8.561 -7.803 1.00 90.12 71 PHE A O 1
ATOM 568 N N . TYR A 1 72 ? 15.842 9.261 -6.346 1.00 92.62 72 TYR A N 1
ATOM 569 C CA . TYR A 1 72 ? 16.713 9.903 -7.330 1.00 92.62 72 TYR A CA 1
ATOM 570 C C . TYR A 1 72 ? 18.119 9.289 -7.351 1.00 92.62 72 TYR A C 1
ATOM 572 O O . TYR A 1 72 ? 18.650 8.823 -6.343 1.00 92.62 72 TYR A O 1
ATOM 580 N N . ASP A 1 73 ? 18.751 9.316 -8.518 1.00 92.38 73 ASP A N 1
ATOM 581 C CA . ASP A 1 73 ? 20.155 8.961 -8.683 1.00 92.38 73 ASP A CA 1
ATOM 582 C C . ASP A 1 73 ? 21.100 10.064 -8.164 1.00 92.38 73 ASP A C 1
ATOM 584 O O . ASP A 1 73 ? 20.695 11.154 -7.752 1.00 92.38 73 ASP A O 1
ATOM 588 N N . SER A 1 74 ? 22.409 9.800 -8.204 1.00 92.06 74 SER A N 1
ATOM 589 C CA . SER A 1 74 ? 23.431 10.771 -7.787 1.00 92.06 74 SER A CA 1
ATOM 590 C C . SER A 1 74 ? 23.500 12.038 -8.652 1.00 92.06 74 SER A C 1
ATOM 592 O O . SER A 1 74 ? 24.164 13.000 -8.269 1.00 92.06 74 SER A O 1
ATOM 594 N N . GLU A 1 75 ? 22.877 12.028 -9.830 1.00 92.31 75 GLU A N 1
ATOM 595 C CA . GLU A 1 75 ? 22.796 13.157 -10.760 1.00 92.31 75 GLU A CA 1
ATOM 596 C C . GLU A 1 75 ? 21.492 13.958 -10.579 1.00 92.31 75 GLU A C 1
ATOM 598 O O . GLU A 1 75 ? 21.357 15.043 -11.148 1.00 92.31 75 GLU A O 1
ATOM 603 N N . GLY A 1 76 ? 20.570 13.473 -9.738 1.00 90.44 76 GLY A N 1
ATOM 604 C CA . GLY A 1 76 ? 19.274 14.082 -9.457 1.00 90.44 76 GLY A CA 1
ATOM 605 C C . GLY A 1 76 ? 18.158 13.666 -10.418 1.00 90.44 76 GLY A C 1
ATOM 606 O O . GLY A 1 76 ? 17.127 14.335 -10.448 1.00 90.44 76 GLY A O 1
ATOM 607 N N . ASN A 1 77 ? 18.333 12.601 -11.207 1.00 90.69 77 ASN A N 1
ATOM 608 C CA . ASN A 1 77 ? 17.273 12.062 -12.062 1.00 90.69 77 ASN A CA 1
ATOM 609 C C . ASN A 1 77 ? 16.465 10.993 -11.311 1.00 90.69 77 ASN A C 1
ATOM 611 O O . ASN A 1 77 ? 17.059 10.194 -10.586 1.00 90.69 77 ASN A O 1
ATOM 615 N N . PRO A 1 78 ? 15.134 10.932 -11.482 1.00 92.44 78 PRO A N 1
ATOM 616 C CA . PRO A 1 78 ? 14.322 9.917 -10.824 1.00 92.44 78 PRO A CA 1
ATOM 617 C C . PRO A 1 78 ? 14.589 8.520 -11.407 1.00 92.44 78 PRO A C 1
ATOM 619 O O . PRO A 1 78 ? 14.761 8.369 -12.620 1.00 92.44 78 PRO A O 1
ATOM 622 N N . TYR A 1 79 ? 14.593 7.489 -10.555 1.00 91.31 79 TYR A N 1
ATOM 623 C CA . TYR A 1 79 ? 14.765 6.092 -10.988 1.00 91.31 79 TYR A CA 1
ATOM 624 C C . TYR A 1 79 ? 13.571 5.562 -11.793 1.00 91.31 79 TYR A C 1
ATOM 626 O O . TYR A 1 79 ? 13.753 4.734 -12.686 1.00 91.31 79 TYR A O 1
ATOM 634 N N . TRP A 1 80 ? 12.369 6.060 -11.496 1.00 93.25 80 TRP A N 1
ATOM 635 C CA . TRP A 1 80 ? 11.119 5.695 -12.161 1.00 93.25 80 TRP A CA 1
ATOM 636 C C . TRP A 1 80 ? 10.527 6.904 -12.879 1.00 93.25 80 TRP A C 1
ATOM 638 O O . TRP A 1 80 ? 10.717 8.052 -12.478 1.00 93.25 80 TRP A O 1
ATOM 648 N N . LYS A 1 81 ? 9.788 6.654 -13.957 1.00 93.06 81 LYS A N 1
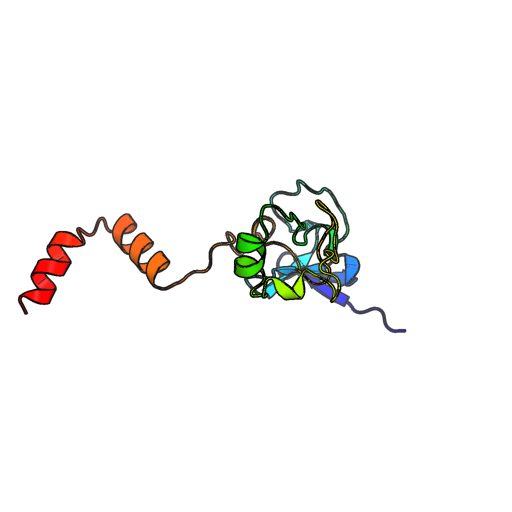ATOM 649 C CA . LYS A 1 81 ? 8.992 7.680 -14.640 1.00 93.06 81 LYS A CA 1
ATOM 650 C C . LYS A 1 81 ? 7.587 7.738 -14.067 1.00 93.06 81 LYS A C 1
ATOM 652 O O . LYS A 1 81 ? 7.072 6.746 -13.557 1.00 93.06 81 LYS A O 1
ATOM 657 N N . ASP A 1 82 ? 6.932 8.882 -14.232 1.00 92.31 82 ASP A N 1
ATOM 658 C CA . ASP A 1 82 ? 5.533 9.039 -13.838 1.00 92.31 82 ASP A CA 1
ATOM 659 C C . ASP A 1 82 ? 4.648 7.930 -14.430 1.00 92.31 82 ASP A C 1
ATOM 661 O O . ASP A 1 82 ? 4.598 7.709 -15.644 1.00 92.31 82 ASP A O 1
ATOM 665 N N . GLY A 1 83 ? 3.924 7.243 -13.549 1.00 89.19 83 GLY A N 1
ATOM 666 C CA . GLY A 1 83 ? 3.034 6.134 -13.874 1.00 89.19 83 GLY A CA 1
ATOM 667 C C . GLY A 1 83 ? 3.690 4.752 -13.899 1.00 89.19 83 GLY A C 1
ATOM 668 O O . GLY A 1 83 ? 2.949 3.769 -13.978 1.00 89.19 83 GLY A O 1
ATOM 669 N N . GLU A 1 84 ? 5.020 4.649 -13.807 1.00 92.25 84 GLU A N 1
ATOM 670 C CA . GLU A 1 84 ? 5.701 3.367 -13.597 1.00 92.25 84 GLU A CA 1
ATOM 671 C C . GLU A 1 84 ? 5.448 2.861 -12.172 1.00 92.25 84 GLU A C 1
ATOM 673 O O . GLU A 1 84 ? 5.250 3.641 -11.239 1.00 92.25 84 GLU A O 1
ATOM 678 N N . ILE A 1 85 ? 5.401 1.541 -12.009 1.00 91.50 85 ILE A N 1
ATOM 679 C CA . ILE A 1 85 ? 5.301 0.931 -10.686 1.00 91.50 85 ILE A CA 1
ATOM 680 C C . ILE A 1 85 ? 6.693 0.941 -10.064 1.00 91.50 85 ILE A C 1
ATOM 682 O O . ILE A 1 85 ? 7.654 0.518 -10.702 1.00 91.50 85 ILE A O 1
ATOM 686 N N . ILE A 1 86 ? 6.782 1.426 -8.830 1.00 90.44 86 ILE A N 1
ATOM 687 C CA . ILE A 1 86 ? 8.008 1.368 -8.044 1.00 90.44 86 ILE A CA 1
ATOM 688 C C . ILE A 1 86 ? 8.223 -0.090 -7.646 1.00 90.44 86 ILE A C 1
ATOM 690 O O . ILE A 1 86 ? 7.336 -0.721 -7.054 1.00 90.44 86 ILE A O 1
ATOM 694 N N . ASP A 1 87 ? 9.400 -0.607 -7.975 1.00 85.00 87 ASP A N 1
ATOM 695 C CA . ASP A 1 87 ? 9.776 -1.981 -7.666 1.00 85.00 87 ASP A CA 1
ATOM 696 C C . ASP A 1 87 ? 9.685 -2.248 -6.154 1.00 85.00 87 ASP A C 1
ATOM 698 O O . ASP A 1 87 ? 9.888 -1.356 -5.331 1.00 85.00 87 ASP A O 1
ATOM 702 N N . ASP A 1 88 ? 9.342 -3.483 -5.786 1.00 79.12 88 ASP A N 1
ATOM 703 C CA . ASP A 1 88 ? 9.281 -3.953 -4.394 1.00 79.12 88 ASP A CA 1
ATOM 704 C C . ASP A 1 88 ? 8.309 -3.196 -3.460 1.00 79.12 88 ASP A C 1
ATOM 706 O O . ASP A 1 88 ? 8.388 -3.327 -2.241 1.00 79.12 88 ASP A O 1
ATOM 710 N N . THR A 1 89 ? 7.337 -2.445 -3.994 1.00 86.19 89 THR A N 1
ATOM 711 C CA . THR A 1 89 ? 6.344 -1.726 -3.162 1.00 86.19 89 THR A CA 1
ATOM 712 C C . THR A 1 89 ? 5.164 -2.568 -2.677 1.00 86.19 89 THR A C 1
ATOM 714 O O . THR A 1 89 ? 4.337 -2.064 -1.914 1.00 86.19 89 THR A O 1
ATOM 717 N N . ASN A 1 90 ? 5.110 -3.852 -3.054 1.00 91.44 90 ASN A N 1
ATOM 718 C CA . ASN A 1 90 ? 4.071 -4.815 -2.675 1.00 91.44 90 ASN A CA 1
ATOM 719 C C . ASN A 1 90 ? 2.630 -4.336 -3.011 1.00 91.44 90 ASN A C 1
ATOM 721 O O . ASN A 1 90 ? 2.417 -3.264 -3.569 1.00 91.44 90 ASN A O 1
ATOM 725 N N . ILE A 1 91 ? 1.584 -5.110 -2.693 1.00 91.88 91 ILE A N 1
ATOM 726 C CA . ILE A 1 91 ? 0.195 -4.721 -3.017 1.00 91.88 91 ILE A CA 1
ATOM 727 C C . ILE A 1 91 ? -0.233 -3.486 -2.213 1.00 91.88 91 ILE A C 1
ATOM 729 O O . ILE A 1 91 ? -0.201 -3.485 -0.972 1.00 91.88 91 ILE A O 1
ATOM 733 N N . GLN A 1 92 ? -0.744 -2.465 -2.910 1.00 91.56 92 GLN A N 1
ATOM 734 C CA . GLN A 1 92 ? -1.273 -1.274 -2.253 1.00 91.56 92 GLN A CA 1
ATOM 735 C C . GLN A 1 92 ? -2.513 -1.586 -1.391 1.00 91.56 92 GLN A C 1
ATOM 737 O O . GLN A 1 92 ? -3.413 -2.319 -1.810 1.00 91.56 92 GLN A O 1
ATOM 742 N N . PRO A 1 93 ? -2.652 -0.959 -0.211 1.00 89.62 93 PRO A N 1
ATOM 743 C CA . PRO A 1 93 ? -3.757 -1.197 0.706 1.00 89.62 93 PRO A CA 1
ATOM 744 C C . PRO A 1 93 ? -5.147 -0.935 0.136 1.00 89.62 93 PRO A C 1
ATOM 746 O O . PRO A 1 93 ? -6.098 -1.567 0.575 1.00 89.62 93 PRO A O 1
ATOM 749 N N . LYS A 1 94 ? -5.284 -0.047 -0.857 1.00 89.75 94 LYS A N 1
ATOM 750 C CA . LYS A 1 94 ? -6.572 0.189 -1.532 1.00 89.75 94 LYS A CA 1
ATOM 751 C C . LYS A 1 94 ? -7.130 -1.052 -2.244 1.00 89.75 94 LYS A C 1
ATOM 753 O O . LYS A 1 94 ? -8.336 -1.100 -2.494 1.00 89.75 94 LYS A O 1
ATOM 758 N N . TYR A 1 95 ? -6.269 -2.029 -2.537 1.00 91.19 95 TYR A N 1
ATOM 759 C CA . TYR A 1 95 ? -6.621 -3.315 -3.134 1.00 91.19 95 TYR A CA 1
ATOM 760 C C . TYR A 1 95 ? -6.762 -4.441 -2.102 1.00 91.19 95 TYR A C 1
ATOM 762 O O . TYR A 1 95 ? -7.215 -5.536 -2.429 1.00 91.19 95 TYR A O 1
ATOM 770 N N . CYS A 1 96 ? -6.387 -4.198 -0.844 1.00 91.12 96 CYS A N 1
ATOM 771 C CA . CYS A 1 96 ? -6.439 -5.193 0.217 1.00 91.12 96 CYS A CA 1
ATOM 772 C C . CYS A 1 96 ? -7.858 -5.280 0.816 1.00 91.12 96 CYS A C 1
ATOM 774 O O . CYS A 1 96 ? -8.357 -4.282 1.335 1.00 91.12 96 CYS A O 1
ATOM 776 N N . PRO A 1 97 ? -8.512 -6.459 0.850 1.00 88.62 97 PRO A N 1
ATOM 777 C CA . PRO A 1 97 ? -9.815 -6.608 1.508 1.00 88.62 97 PRO A CA 1
ATOM 778 C C . PRO A 1 97 ? -9.738 -6.547 3.043 1.00 88.62 97 PRO A C 1
ATOM 780 O O . PRO A 1 97 ? -10.768 -6.425 3.705 1.00 88.62 97 PRO A O 1
ATOM 783 N N . TYR A 1 98 ? -8.539 -6.662 3.625 1.00 84.62 98 TYR A N 1
ATOM 784 C CA . TYR A 1 98 ? -8.340 -6.770 5.076 1.00 84.62 98 TYR A CA 1
ATOM 785 C C . TYR A 1 98 ? -7.960 -5.461 5.756 1.00 84.62 98 TYR A C 1
ATOM 787 O O . TYR A 1 98 ? -8.149 -5.331 6.965 1.00 84.62 98 TYR A O 1
ATOM 795 N N . CYS A 1 99 ? -7.420 -4.493 5.020 1.00 79.94 99 CYS A N 1
ATOM 796 C CA . CYS A 1 99 ? -7.103 -3.188 5.575 1.00 79.94 99 CYS A CA 1
ATOM 797 C C . CYS A 1 99 ? -7.625 -2.094 4.650 1.00 79.94 99 CYS A C 1
ATOM 799 O O . CYS A 1 99 ? -7.467 -2.148 3.440 1.00 79.94 99 CYS A O 1
ATOM 801 N N . SER A 1 100 ? -8.233 -1.061 5.227 1.00 69.81 100 SER A N 1
ATOM 802 C CA . SER A 1 100 ? -8.764 0.092 4.486 1.00 69.81 100 SER A CA 1
ATOM 803 C C . SER A 1 100 ? -7.671 1.014 3.935 1.00 69.81 100 SER A C 1
ATOM 805 O O . SER A 1 100 ? -7.954 2.140 3.532 1.00 69.81 100 SER A O 1
ATOM 807 N N . GLY A 1 101 ? -6.407 0.596 4.028 1.00 66.50 101 GLY A N 1
ATOM 808 C CA . GLY A 1 101 ? -5.274 1.485 3.844 1.00 66.50 101 GLY A CA 1
ATOM 809 C C . GLY A 1 101 ? -5.191 2.604 4.858 1.00 66.50 101 GLY A C 1
ATOM 810 O O . GLY A 1 101 ? -4.478 3.557 4.596 1.00 66.50 101 GLY A O 1
ATOM 811 N N . LYS A 1 102 ? -5.860 2.495 6.008 1.00 63.88 102 LYS A N 1
ATOM 812 C CA . LYS A 1 102 ? -5.648 3.375 7.157 1.00 63.88 102 LYS A CA 1
ATOM 813 C C . LYS A 1 102 ? -4.973 2.578 8.259 1.00 63.88 102 LYS A C 1
ATOM 815 O O . LYS A 1 102 ? -5.458 1.518 8.648 1.00 63.88 102 LYS A O 1
ATOM 820 N N . GLU A 1 103 ? -3.844 3.068 8.743 1.00 61.34 103 GLU A N 1
ATOM 821 C CA . GLU A 1 103 ? -3.225 2.517 9.941 1.00 61.34 103 GLU A CA 1
ATOM 822 C C . GLU A 1 103 ? -4.099 2.868 11.132 1.00 61.34 103 GLU A C 1
ATOM 824 O O . GLU A 1 103 ? -4.537 4.007 11.292 1.00 61.34 103 GLU A O 1
ATOM 829 N N . VAL A 1 104 ? -4.380 1.864 11.955 1.00 62.78 104 VAL A N 1
ATOM 830 C CA . VAL A 1 104 ? -5.056 2.083 13.226 1.00 62.78 104 VAL A CA 1
ATOM 831 C C . VAL A 1 104 ? -4.008 2.624 14.189 1.00 62.78 104 VAL A C 1
ATOM 833 O O . VAL A 1 104 ? -3.298 1.863 14.841 1.00 62.78 104 VAL A O 1
ATOM 836 N N . ASN A 1 105 ? -3.888 3.945 14.254 1.00 70.50 105 ASN A N 1
ATOM 837 C CA . ASN A 1 105 ? -3.101 4.624 15.276 1.00 70.50 105 ASN A CA 1
ATOM 838 C C . ASN A 1 105 ? -3.992 5.005 16.472 1.00 70.50 105 ASN A C 1
ATOM 840 O O . ASN A 1 105 ? -5.222 4.875 16.442 1.00 70.50 105 ASN A O 1
ATOM 844 N N . LYS A 1 106 ? -3.360 5.414 17.577 1.00 78.81 106 LYS A N 1
ATOM 845 C CA . LYS A 1 106 ? -4.087 5.758 18.806 1.00 78.81 106 LYS A CA 1
ATOM 846 C C . LYS A 1 106 ? -5.001 6.963 18.596 1.00 78.81 106 LYS A C 1
ATOM 848 O O . LYS A 1 106 ? -6.103 6.941 19.140 1.00 78.81 106 LYS A O 1
ATOM 853 N N . GLU A 1 107 ? -4.588 7.959 17.805 1.00 82.25 107 GLU A N 1
ATOM 854 C CA . GLU A 1 107 ? -5.448 9.097 17.464 1.00 82.25 107 GLU A CA 1
ATOM 855 C C . GLU A 1 107 ? -6.698 8.650 16.701 1.00 82.25 107 GLU A C 1
ATOM 857 O O . GLU A 1 107 ? -7.805 8.963 17.119 1.00 82.25 107 GLU A O 1
ATOM 862 N N . GLY A 1 108 ? -6.554 7.842 15.653 1.00 78.56 108 GLY A N 1
ATOM 863 C CA . GLY A 1 108 ? -7.671 7.358 14.843 1.00 78.56 108 GLY A CA 1
ATOM 864 C C . GLY A 1 108 ? -8.620 6.447 15.623 1.00 78.56 108 GLY A C 1
ATOM 865 O O . GLY A 1 108 ? -9.837 6.514 15.446 1.00 78.56 108 GLY A O 1
ATOM 866 N N . LEU A 1 109 ? -8.095 5.629 16.544 1.00 82.06 109 LEU A N 1
ATOM 867 C CA . LEU A 1 109 ? -8.932 4.882 17.485 1.00 82.06 109 LEU A CA 1
ATOM 868 C C . LEU A 1 109 ? -9.690 5.831 18.424 1.00 82.06 109 LEU A C 1
ATOM 870 O O . LEU A 1 109 ? -10.873 5.613 18.678 1.00 82.06 109 LEU A O 1
ATOM 874 N N . PHE A 1 110 ? -9.032 6.869 18.940 1.00 86.19 110 PHE A N 1
ATOM 875 C CA . PHE A 1 110 ? -9.655 7.857 19.817 1.00 86.19 110 PHE A CA 1
ATOM 876 C C . PHE A 1 110 ? -10.749 8.654 19.094 1.00 86.19 110 PHE A C 1
ATOM 878 O O . PHE A 1 110 ? -11.860 8.742 19.611 1.00 86.19 110 PHE A O 1
ATOM 885 N N . GLU A 1 111 ? -10.493 9.136 17.877 1.00 84.69 111 GLU A N 1
ATOM 886 C CA . GLU A 1 111 ? -11.482 9.803 17.018 1.00 84.69 111 GLU A CA 1
ATOM 887 C C . GLU A 1 111 ? -12.691 8.902 16.748 1.00 84.69 111 GLU A C 1
ATOM 889 O O . GLU A 1 111 ? -13.834 9.316 16.947 1.00 84.69 111 GLU A O 1
ATOM 894 N N . TYR A 1 112 ? -12.451 7.635 16.393 1.00 84.69 112 TYR A N 1
ATOM 895 C CA . TYR A 1 112 ? -13.516 6.651 16.207 1.00 84.69 112 TYR A CA 1
ATOM 896 C C . TYR A 1 112 ? -14.361 6.463 17.474 1.00 84.69 112 TYR A C 1
ATOM 898 O O . TYR A 1 112 ? -15.587 6.380 17.395 1.00 84.69 112 TYR A O 1
ATOM 906 N N . LEU A 1 113 ? -13.733 6.385 18.652 1.00 88.62 113 LEU A N 1
ATOM 907 C CA . LEU A 1 113 ? -14.443 6.251 19.927 1.00 88.62 113 LEU A CA 1
ATOM 908 C C . LEU A 1 113 ? -15.266 7.505 20.243 1.00 88.62 113 LEU A C 1
ATOM 910 O O . LEU A 1 113 ? -16.423 7.384 20.649 1.00 88.62 113 LEU A O 1
ATOM 914 N N . VAL A 1 114 ? -14.697 8.690 20.025 1.00 91.50 114 VAL A N 1
ATOM 915 C CA . VAL A 1 114 ? -15.368 9.979 20.226 1.00 91.50 114 VAL A CA 1
ATOM 916 C C . VAL A 1 114 ? -16.611 10.075 19.353 1.00 91.50 114 VAL A C 1
ATOM 918 O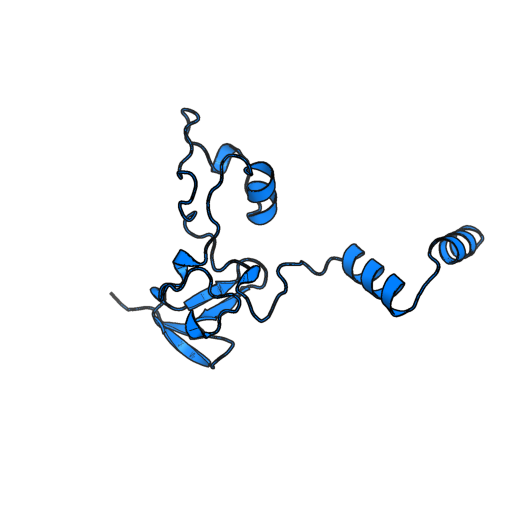 O . VAL A 1 114 ? -17.688 10.385 19.860 1.00 91.50 114 VAL A O 1
ATOM 921 N N . GLU A 1 115 ? -16.498 9.739 18.069 1.00 89.81 115 GLU A N 1
ATOM 922 C CA . GLU A 1 115 ? -17.624 9.770 17.137 1.00 89.81 115 GLU A CA 1
ATOM 923 C C . GLU A 1 115 ? -18.674 8.701 17.479 1.00 89.81 115 GLU A C 1
ATOM 925 O O . GLU A 1 115 ? -19.865 9.002 17.600 1.00 89.81 115 GLU A O 1
ATOM 930 N N . LYS A 1 116 ? -18.244 7.453 17.708 1.00 91.75 116 LYS A N 1
ATOM 931 C CA . LYS A 1 116 ? -19.132 6.315 17.992 1.00 91.75 116 LYS A CA 1
ATOM 932 C C . LYS A 1 116 ? -19.956 6.507 19.260 1.00 91.75 116 LYS A C 1
ATOM 934 O O . LYS A 1 116 ? -21.137 6.159 19.278 1.00 91.75 116 LYS A O 1
ATOM 939 N N . TYR A 1 117 ? -19.336 7.023 20.319 1.00 94.00 117 TYR A N 1
ATOM 940 C CA . TYR A 1 117 ? -19.985 7.242 21.612 1.00 94.00 117 TYR A CA 1
ATOM 941 C C . TYR A 1 117 ? -20.481 8.679 21.800 1.00 94.00 117 TYR A C 1
ATOM 943 O O . TYR A 1 117 ? -21.066 8.977 22.839 1.00 94.00 117 TYR A O 1
ATOM 951 N N . LYS A 1 118 ? -20.306 9.550 20.795 1.00 92.00 118 LYS A N 1
ATOM 952 C CA . LYS A 1 118 ? -20.675 10.974 20.831 1.00 92.00 118 LYS A CA 1
ATOM 953 C C . LYS A 1 118 ? -20.116 11.689 22.066 1.00 92.00 118 LYS A C 1
ATOM 955 O O . LYS A 1 118 ? -20.837 12.408 22.756 1.00 92.00 118 LYS A O 1
ATOM 960 N N . ILE A 1 119 ? -18.841 11.442 22.356 1.00 90.12 1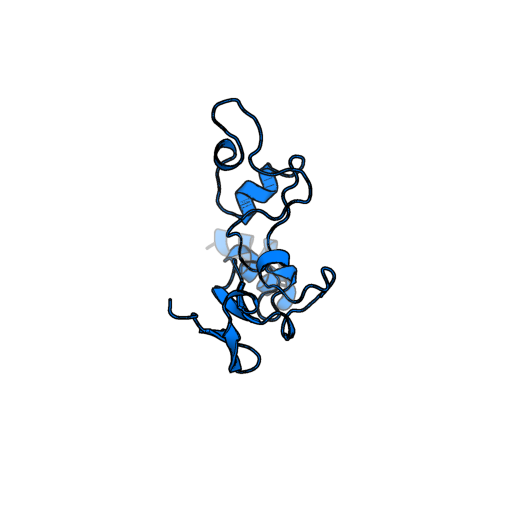19 ILE A N 1
ATOM 961 C CA . ILE A 1 119 ? -18.142 12.025 23.502 1.00 90.12 119 ILE A CA 1
ATOM 962 C C . ILE A 1 119 ? -17.880 13.503 23.209 1.00 90.12 119 ILE A C 1
ATOM 964 O O . ILE A 1 119 ? -17.318 13.847 22.171 1.00 90.12 119 ILE A O 1
ATOM 968 N N . ASP A 1 120 ? -18.257 14.384 24.131 1.00 89.81 120 ASP A N 1
ATOM 969 C CA . ASP A 1 120 ? -17.879 15.795 24.058 1.00 89.81 120 ASP A CA 1
ATOM 970 C C . ASP A 1 120 ? -16.479 15.976 24.654 1.00 89.81 120 ASP A C 1
ATOM 972 O O . ASP A 1 120 ? -16.315 16.097 25.870 1.00 89.81 120 ASP A O 1
ATOM 976 N N . ILE A 1 121 ? -15.460 15.988 23.788 1.00 87.19 121 ILE A N 1
ATOM 977 C CA . ILE A 1 121 ? -14.056 16.133 24.201 1.00 87.19 121 ILE A CA 1
ATOM 978 C C . ILE A 1 121 ? -13.847 17.391 25.047 1.00 87.19 121 ILE A C 1
ATOM 980 O O . ILE A 1 121 ? -13.087 17.349 26.012 1.00 87.19 121 ILE A O 1
ATOM 984 N N . ASN A 1 122 ? -14.508 18.506 24.719 1.00 86.19 122 ASN A N 1
ATOM 985 C CA . ASN A 1 122 ? -14.290 19.763 25.434 1.00 86.19 122 ASN A CA 1
ATOM 986 C C . ASN A 1 122 ? -14.763 19.652 26.882 1.00 86.19 122 ASN A C 1
ATOM 988 O O . ASN A 1 122 ? -14.087 20.129 27.793 1.00 86.19 122 ASN A O 1
ATOM 992 N N . LYS A 1 123 ? -15.905 18.994 27.095 1.00 89.31 123 LYS A N 1
ATOM 993 C CA . LYS A 1 123 ? -16.434 18.739 28.434 1.00 89.31 123 LYS A CA 1
ATOM 994 C C . LYS A 1 123 ? -15.495 17.839 29.242 1.00 89.31 123 LYS A C 1
ATOM 996 O O . LYS A 1 123 ? -15.125 18.199 30.356 1.00 89.31 123 LYS A O 1
ATOM 1001 N N . GLU A 1 124 ? -15.079 16.710 28.673 1.00 86.19 124 GLU A N 1
ATOM 1002 C CA . GLU A 1 124 ? -14.206 15.739 29.351 1.00 86.19 124 GLU A CA 1
ATOM 1003 C C . GLU A 1 124 ? -12.813 16.320 29.654 1.00 86.19 124 GLU A C 1
ATOM 1005 O O . GLU A 1 124 ? -12.256 16.089 30.725 1.00 86.19 124 GLU A O 1
ATOM 1010 N N . TRP A 1 125 ? -12.259 17.142 28.756 1.00 84.94 125 TRP A N 1
ATOM 1011 C CA . TRP A 1 125 ? -10.968 17.808 28.960 1.00 84.94 125 TRP A CA 1
ATOM 1012 C C . TRP A 1 125 ? -10.999 18.799 30.127 1.00 84.94 125 TRP A C 1
ATOM 1014 O O . TRP A 1 125 ? -10.033 18.910 30.887 1.00 84.94 125 TRP A O 1
ATOM 1024 N N . VAL A 1 126 ? -12.110 19.523 30.285 1.00 88.88 126 VAL A N 1
ATOM 1025 C CA . VAL A 1 126 ? -12.325 20.427 31.421 1.00 88.88 126 VAL A CA 1
ATOM 1026 C C . VAL A 1 126 ? -12.486 19.632 32.716 1.00 88.88 126 VAL A C 1
ATOM 1028 O O . VAL A 1 126 ? -11.918 20.029 33.729 1.00 88.88 126 VAL A O 1
ATOM 1031 N N . GLU A 1 127 ? -13.215 18.515 32.711 1.00 85.31 127 GLU A N 1
ATOM 1032 C CA . GLU A 1 127 ? -13.352 17.663 33.901 1.00 85.31 127 GLU A CA 1
ATOM 1033 C C . GLU A 1 127 ? -12.011 17.042 34.322 1.00 85.31 127 GLU A C 1
ATOM 1035 O O . GLU A 1 127 ? -11.672 17.088 35.502 1.00 85.31 127 GLU A O 1
ATOM 1040 N N . TYR A 1 128 ? -11.211 16.543 33.376 1.00 83.50 128 TYR A N 1
ATOM 1041 C CA . TYR A 1 128 ? -9.905 15.937 33.653 1.00 83.50 128 TYR A CA 1
ATOM 1042 C C . TYR A 1 128 ? -8.888 16.928 34.237 1.00 83.50 128 TYR A C 1
ATOM 1044 O O . TYR A 1 128 ? -8.189 16.601 35.188 1.00 83.50 128 TYR A O 1
ATOM 1052 N N . ASN A 1 129 ? -8.808 18.152 33.702 1.00 83.69 129 ASN A N 1
ATOM 1053 C CA . ASN A 1 129 ? -7.842 19.155 34.179 1.00 83.69 129 ASN A CA 1
ATOM 1054 C C . ASN A 1 129 ? -8.256 19.861 35.480 1.00 83.69 129 ASN A C 1
ATOM 1056 O O . ASN A 1 129 ? -7.468 20.627 36.029 1.00 83.69 129 ASN A O 1
ATOM 1060 N N . ASN A 1 130 ? -9.487 19.647 35.947 1.00 80.50 130 ASN A N 1
ATOM 1061 C CA . ASN A 1 130 ? -9.972 20.153 37.231 1.00 80.50 130 ASN A CA 1
ATOM 1062 C C . ASN A 1 130 ? -9.931 19.085 38.346 1.00 80.50 130 ASN A C 1
ATOM 1064 O O . ASN A 1 130 ? -10.474 19.331 39.427 1.00 80.50 130 ASN A O 1
ATOM 1068 N N . GLN A 1 131 ? -9.320 17.919 38.087 1.00 57.81 131 GLN A N 1
ATOM 1069 C CA . GLN A 1 131 ? -8.934 16.924 39.100 1.00 57.81 131 GLN A CA 1
ATOM 1070 C C . GLN A 1 131 ? -7.587 17.279 39.735 1.00 57.81 131 GLN A C 1
ATOM 1072 O O . GLN A 1 131 ? -7.452 17.027 40.954 1.00 57.81 131 GLN A O 1
#

Foldseek 3Di:
DDFDWDAQPPPRDIDTPQQWWAALQPRHIHGPVQWPPVPVVDSGQQSQADFDDVVCLVVVCVLQVHDSVVQADPVGHGPDDGGDGDPPRTHYQVGPPPHVNDDPDPVNVVVVCCVVVVPDPVVVVVVVVVD

pLDDT: mean 87.02, std 7.97, range [50.66, 94.0]

Radius of gyration: 19.85 Å; chains: 1; bounding box: 44×44×54 Å